Protein AF-A0A259NE49-F1 (afdb_monomer_lite)

Structure (mmCIF, N/CA/C/O backbone):
data_AF-A0A259NE49-F1
#
_entry.id   AF-A0A259NE49-F1
#
loop_
_atom_site.group_PDB
_atom_site.id
_atom_site.type_symbol
_atom_site.label_atom_id
_atom_site.label_alt_id
_atom_site.label_comp_id
_atom_site.label_asym_id
_atom_site.label_entity_id
_atom_site.label_seq_id
_atom_site.pdbx_PDB_ins_code
_atom_site.Cartn_x
_atom_site.Cartn_y
_atom_site.Cartn_z
_atom_site.occupancy
_atom_site.B_iso_or_equiv
_atom_site.auth_seq_id
_atom_site.auth_comp_id
_atom_site.auth_asym_id
_atom_site.auth_atom_id
_atom_site.pdbx_PDB_model_num
ATOM 1 N N . MET A 1 1 ? 38.904 2.669 19.030 1.00 61.62 1 MET A N 1
ATOM 2 C CA . MET A 1 1 ? 38.042 3.178 20.121 1.00 61.62 1 MET A CA 1
ATOM 3 C C . MET A 1 1 ? 37.121 4.314 19.650 1.00 61.62 1 MET A C 1
ATOM 5 O O . MET A 1 1 ? 35.967 4.025 19.377 1.00 61.62 1 MET A O 1
ATOM 9 N N . LYS A 1 2 ? 37.593 5.559 19.431 1.00 69.12 2 LYS A N 1
ATOM 10 C CA . LYS A 1 2 ? 36.732 6.712 19.038 1.00 69.12 2 LYS A CA 1
ATOM 11 C C . LYS A 1 2 ? 35.923 6.519 17.738 1.00 69.12 2 LYS A C 1
ATOM 13 O O . LYS A 1 2 ? 34.756 6.880 17.683 1.00 69.12 2 LYS A O 1
ATOM 18 N N . ARG A 1 3 ? 36.520 5.897 16.710 1.00 75.19 3 ARG A N 1
ATOM 19 C CA . ARG A 1 3 ? 35.842 5.581 15.432 1.00 75.19 3 ARG A CA 1
ATOM 20 C C . ARG A 1 3 ? 34.710 4.555 15.581 1.00 75.19 3 ARG A C 1
ATOM 22 O O . ARG A 1 3 ? 33.719 4.642 14.874 1.00 75.19 3 ARG A O 1
ATOM 29 N N . PHE A 1 4 ? 34.847 3.617 16.519 1.00 84.88 4 PHE A N 1
ATOM 30 C CA . PHE A 1 4 ? 33.827 2.598 16.784 1.00 84.88 4 PHE A CA 1
ATOM 31 C C . PHE A 1 4 ? 32.630 3.203 17.531 1.00 84.88 4 PHE A C 1
ATOM 33 O O . PHE A 1 4 ? 31.489 2.923 17.190 1.00 84.88 4 PHE A O 1
ATOM 40 N N . ALA A 1 5 ? 32.886 4.122 18.470 1.00 87.75 5 ALA A N 1
ATOM 41 C CA . ALA A 1 5 ? 31.836 4.873 19.159 1.00 87.75 5 ALA A CA 1
ATOM 42 C C . ALA A 1 5 ? 30.984 5.727 18.196 1.00 87.75 5 ALA A C 1
ATOM 44 O O . ALA A 1 5 ? 29.767 5.769 18.334 1.00 87.75 5 ALA A O 1
ATOM 45 N N . LEU A 1 6 ? 31.604 6.349 17.184 1.00 88.69 6 LEU A N 1
ATOM 46 C CA . LEU A 1 6 ? 30.892 7.103 16.141 1.00 88.69 6 LEU A CA 1
ATOM 47 C C . LEU A 1 6 ? 29.992 6.215 15.266 1.00 88.69 6 LEU A C 1
ATOM 49 O O . LEU A 1 6 ? 28.884 6.624 14.933 1.00 88.69 6 LEU A O 1
ATOM 53 N N . LEU A 1 7 ? 30.437 5.001 14.924 1.00 90.19 7 LEU A N 1
ATOM 54 C CA . LEU A 1 7 ? 29.629 4.043 14.157 1.00 90.19 7 LEU A CA 1
ATOM 55 C C . LEU A 1 7 ? 28.425 3.533 14.955 1.00 90.19 7 LEU A C 1
ATOM 57 O O . LEU A 1 7 ? 27.333 3.423 14.406 1.00 90.19 7 LEU A O 1
ATOM 61 N N . VAL A 1 8 ? 28.605 3.271 16.252 1.00 90.56 8 VAL A N 1
ATOM 62 C CA . VAL A 1 8 ? 27.506 2.872 17.145 1.00 90.56 8 VAL A CA 1
ATOM 63 C C . VAL A 1 8 ? 26.486 4.003 17.297 1.00 90.56 8 VAL A C 1
ATOM 65 O O . VAL A 1 8 ? 25.286 3.755 17.215 1.00 90.56 8 VAL A O 1
ATOM 68 N N . LEU A 1 9 ? 26.945 5.250 17.446 1.00 89.75 9 LEU A N 1
ATOM 69 C CA . LEU A 1 9 ? 26.068 6.421 17.522 1.00 89.75 9 LEU A CA 1
ATOM 70 C C . LEU A 1 9 ? 25.247 6.612 16.233 1.00 89.75 9 LEU A C 1
ATOM 72 O O . LEU A 1 9 ? 24.053 6.895 16.301 1.00 89.75 9 LEU A O 1
ATOM 76 N N . LEU A 1 10 ? 25.873 6.419 15.066 1.00 88.25 10 LEU A N 1
ATOM 77 C CA . LEU A 1 10 ? 25.211 6.516 13.762 1.00 88.25 10 LEU A CA 1
ATOM 78 C C . LEU A 1 10 ? 24.195 5.386 13.536 1.00 88.25 10 LEU A C 1
ATOM 80 O O . LEU A 1 10 ? 23.132 5.617 12.972 1.00 88.25 10 LEU A O 1
ATOM 84 N N . ALA A 1 11 ? 24.490 4.168 13.993 1.00 86.06 11 ALA A N 1
ATOM 85 C CA . ALA A 1 11 ? 23.537 3.063 13.925 1.00 86.06 11 ALA A CA 1
ATOM 86 C C . ALA A 1 11 ? 22.304 3.324 14.808 1.00 86.06 11 ALA A C 1
ATOM 88 O O . ALA A 1 11 ? 21.179 3.014 14.421 1.00 86.06 11 ALA A O 1
ATOM 89 N N . PHE A 1 12 ? 22.501 3.941 15.978 1.00 85.56 12 PHE A N 1
ATOM 90 C CA . PHE A 1 12 ? 21.412 4.229 16.909 1.00 85.56 12 PHE A CA 1
ATOM 91 C C . PHE A 1 12 ? 20.467 5.326 16.395 1.00 85.56 12 PHE A C 1
ATOM 93 O O . PHE A 1 12 ? 19.256 5.232 16.597 1.00 85.56 12 PHE A O 1
ATOM 100 N N . SER A 1 13 ? 20.979 6.328 15.668 1.00 81.81 13 SER A N 1
ATOM 101 C CA . SER A 1 13 ? 20.152 7.409 15.110 1.00 81.81 13 SER A CA 1
ATOM 102 C C . SER A 1 13 ? 19.205 6.959 13.989 1.00 81.81 13 SER A C 1
ATOM 104 O O . SER A 1 13 ? 18.212 7.635 13.729 1.00 81.81 13 SER A O 1
ATOM 106 N N . MET A 1 14 ? 19.442 5.801 13.362 1.00 80.62 14 MET A N 1
ATOM 107 C CA . MET A 1 14 ? 18.556 5.256 12.322 1.00 80.62 14 MET A CA 1
ATOM 108 C C . MET A 1 14 ? 17.285 4.588 12.875 1.00 80.62 14 MET A C 1
ATOM 110 O O . MET A 1 14 ? 16.344 4.349 12.120 1.00 80.62 14 MET A O 1
ATOM 114 N N . THR A 1 15 ? 17.210 4.321 14.183 1.00 78.38 15 THR A N 1
ATOM 115 C CA . THR A 1 15 ? 16.053 3.640 14.801 1.00 78.38 15 THR A CA 1
ATOM 116 C C . THR A 1 15 ? 14.794 4.515 14.893 1.00 78.38 15 THR A C 1
ATOM 118 O O . THR A 1 15 ? 13.690 3.991 15.023 1.00 78.38 15 THR A O 1
ATOM 121 N N . GLY A 1 16 ? 14.925 5.841 14.762 1.00 73.00 16 GLY A N 1
ATOM 122 C CA . GLY A 1 16 ? 13.806 6.783 14.888 1.00 73.00 16 GLY A CA 1
ATOM 123 C C . GLY A 1 16 ? 12.854 6.841 13.686 1.00 73.00 16 GLY A C 1
ATOM 124 O O . GLY A 1 16 ? 11.716 7.265 13.844 1.00 73.00 16 GLY A O 1
ATOM 125 N N . CYS A 1 17 ? 13.276 6.406 12.493 1.00 71.06 17 CYS A N 1
ATOM 126 C CA . CYS A 1 17 ? 12.445 6.499 11.281 1.00 71.06 17 CYS A CA 1
ATOM 127 C C . CYS A 1 17 ? 11.457 5.332 11.100 1.00 71.06 17 CYS A C 1
ATOM 129 O O . CYS A 1 17 ? 10.630 5.381 10.197 1.00 71.06 17 CYS A O 1
ATOM 131 N N . ALA A 1 18 ? 11.540 4.283 11.925 1.00 68.25 18 ALA A N 1
ATOM 132 C CA . ALA A 1 18 ? 10.744 3.062 11.758 1.00 68.25 18 ALA A CA 1
ATOM 133 C C . ALA A 1 18 ? 9.571 2.934 12.747 1.00 68.25 18 ALA A C 1
ATOM 135 O O . ALA A 1 18 ? 8.771 2.007 12.627 1.00 68.25 18 ALA A O 1
ATOM 136 N N . SER A 1 19 ? 9.464 3.825 13.737 1.00 72.38 19 SER A N 1
ATOM 137 C CA . SER A 1 19 ? 8.450 3.700 14.788 1.00 72.38 19 SER A CA 1
ATOM 138 C C . SER A 1 19 ? 7.126 4.324 14.350 1.00 72.38 19 SER A C 1
ATOM 140 O O . SER A 1 19 ? 6.930 5.536 14.439 1.00 72.38 19 SER A O 1
ATOM 142 N N . LEU A 1 20 ? 6.206 3.488 13.869 1.00 74.94 20 LEU A N 1
ATOM 143 C CA . LEU A 1 20 ? 4.810 3.863 13.675 1.00 74.94 20 LEU A CA 1
ATOM 144 C C . LEU A 1 20 ? 4.066 3.659 15.002 1.00 74.94 20 LEU A C 1
ATOM 146 O O . LEU A 1 20 ? 3.838 2.526 15.420 1.00 74.94 20 LEU A O 1
ATOM 150 N N . ASN A 1 21 ? 3.683 4.744 15.680 1.00 80.12 21 ASN A N 1
ATOM 151 C CA . ASN A 1 21 ? 2.828 4.638 16.861 1.00 80.12 21 ASN A CA 1
ATOM 152 C C . ASN A 1 21 ? 1.376 4.426 16.406 1.00 80.12 21 ASN A C 1
ATOM 154 O O . ASN A 1 21 ? 0.748 5.353 15.903 1.00 80.12 21 ASN A O 1
ATOM 158 N N . LEU A 1 22 ? 0.856 3.205 16.535 1.00 80.56 22 LEU A N 1
ATOM 159 C CA . LEU A 1 22 ? -0.535 2.890 16.185 1.00 80.56 22 LEU A CA 1
ATOM 160 C C . LEU A 1 22 ? -1.517 3.173 17.331 1.00 80.56 22 LEU A C 1
ATOM 162 O O . LEU A 1 22 ? -2.713 3.324 17.082 1.00 80.56 22 LEU A O 1
ATOM 166 N N . ASP A 1 23 ? -1.022 3.307 18.566 1.00 84.12 23 ASP A N 1
ATOM 167 C CA . ASP A 1 23 ? -1.845 3.534 19.760 1.00 84.12 23 ASP A CA 1
ATOM 168 C C . ASP A 1 23 ? -2.694 4.803 19.642 1.00 84.12 23 ASP A C 1
ATOM 170 O O . ASP A 1 23 ? -3.822 4.844 20.137 1.00 84.12 23 ASP A O 1
ATOM 174 N N . GLN A 1 24 ? -2.203 5.814 18.922 1.00 81.75 24 GLN A N 1
ATOM 175 C CA . GLN A 1 24 ? -2.934 7.057 18.662 1.00 81.75 24 GLN A CA 1
ATOM 176 C C . GLN A 1 24 ? -4.268 6.856 17.913 1.00 81.75 24 GLN A C 1
ATOM 178 O O . GLN A 1 24 ? -5.166 7.683 18.055 1.00 81.75 24 GLN A O 1
ATOM 183 N N . TYR A 1 25 ? -4.429 5.760 17.162 1.00 84.00 25 TYR A N 1
ATOM 184 C CA . TYR A 1 25 ? -5.638 5.472 16.377 1.00 84.00 25 TYR A CA 1
ATOM 185 C C . TYR A 1 25 ? -6.620 4.533 17.092 1.00 84.00 25 TYR A C 1
ATOM 187 O O . TYR A 1 25 ? -7.732 4.313 16.622 1.00 84.00 25 TYR A O 1
ATOM 195 N N . THR A 1 26 ? -6.248 3.980 18.251 1.00 83.19 26 THR A N 1
ATOM 196 C CA . THR A 1 26 ? -7.069 2.978 18.964 1.00 83.19 26 THR A CA 1
ATOM 197 C C . THR A 1 26 ? -8.387 3.528 19.512 1.00 83.19 26 THR A C 1
ATOM 199 O O . THR A 1 26 ? -9.326 2.766 19.726 1.00 83.19 26 THR A O 1
ATOM 202 N N . LYS A 1 27 ? -8.464 4.845 19.733 1.00 87.62 27 LYS A N 1
ATOM 203 C CA . LYS A 1 27 ? -9.663 5.548 20.218 1.00 87.62 27 LYS A CA 1
ATOM 204 C C . LYS A 1 27 ? -10.464 6.211 19.096 1.00 87.62 27 LYS A C 1
ATOM 206 O O . LYS A 1 27 ? -11.396 6.956 19.382 1.00 87.62 27 LYS A O 1
ATOM 211 N N . THR A 1 28 ? -10.073 6.013 17.839 1.00 88.69 28 THR A N 1
ATOM 212 C CA . THR A 1 28 ? -10.797 6.574 16.701 1.00 88.69 28 THR A CA 1
ATOM 213 C C . THR A 1 28 ? -12.099 5.805 16.502 1.00 88.69 28 THR A C 1
ATOM 215 O O . THR A 1 28 ? -12.096 4.579 16.390 1.00 88.69 28 THR A O 1
ATOM 218 N N . GLU A 1 29 ? -13.209 6.539 16.461 1.00 88.81 29 GLU A N 1
ATOM 219 C CA . GLU A 1 29 ? -14.532 6.006 16.155 1.00 88.81 29 GLU A CA 1
ATOM 220 C C . GLU A 1 29 ? -15.079 6.661 14.875 1.00 88.81 29 GLU A C 1
ATOM 222 O O . GLU A 1 29 ? -14.875 7.864 14.677 1.00 88.81 29 GLU A O 1
ATOM 227 N N . PRO A 1 30 ? -15.776 5.905 14.008 1.00 87.44 30 PRO A N 1
ATOM 228 C CA . PRO A 1 30 ? -16.078 4.474 14.128 1.00 87.44 30 PRO A CA 1
ATOM 229 C C . PRO A 1 30 ? -14.831 3.587 13.966 1.00 87.44 30 PRO A C 1
ATOM 231 O O . PRO A 1 30 ? -13.833 4.004 13.378 1.00 87.44 30 PRO A O 1
ATOM 234 N N . LYS A 1 31 ? -14.884 2.358 14.506 1.00 89.25 31 LYS A N 1
ATOM 235 C CA . LYS A 1 31 ? -13.812 1.374 14.298 1.00 89.25 31 LYS A CA 1
ATOM 236 C C . LYS A 1 31 ? -13.619 1.153 12.802 1.00 89.25 31 LYS A C 1
ATOM 238 O O . LYS A 1 31 ? -14.593 1.022 12.067 1.00 89.25 31 LYS A O 1
ATOM 243 N N . PHE A 1 32 ? -12.363 1.100 12.375 1.00 89.69 32 PHE A N 1
ATOM 244 C CA . PHE A 1 32 ? -12.039 0.819 10.987 1.00 89.69 32 PHE A CA 1
ATOM 245 C C . PHE A 1 32 ? -12.469 -0.607 10.623 1.00 89.69 32 PHE A C 1
ATOM 2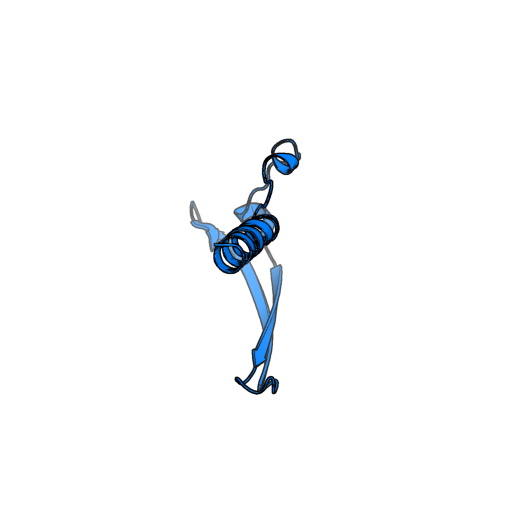47 O O . PHE A 1 32 ? -11.998 -1.570 11.230 1.00 89.69 32 PHE A O 1
ATOM 254 N N . ASP A 1 33 ? -13.353 -0.711 9.635 1.00 91.06 33 ASP A N 1
ATOM 255 C CA . ASP A 1 33 ? -13.797 -1.962 9.033 1.00 91.06 33 ASP A CA 1
ATOM 256 C C . ASP A 1 33 ? -13.322 -1.995 7.579 1.00 91.06 33 ASP A C 1
ATOM 258 O O . ASP A 1 33 ? -13.640 -1.108 6.782 1.00 91.06 33 ASP A O 1
ATOM 262 N N . LEU A 1 34 ? -12.501 -2.994 7.259 1.00 91.19 34 LEU A N 1
ATOM 263 C CA . LEU A 1 34 ? -11.840 -3.099 5.964 1.00 91.19 34 LEU A CA 1
ATOM 264 C C . LEU A 1 34 ? -12.838 -3.419 4.843 1.00 91.19 34 LEU A C 1
ATOM 266 O O . LEU A 1 34 ? -12.766 -2.817 3.775 1.00 91.19 34 LEU A O 1
ATOM 270 N N . GLU A 1 35 ? -13.768 -4.344 5.090 1.00 92.56 35 GLU A N 1
ATOM 271 C CA . GLU A 1 35 ? -14.764 -4.779 4.104 1.00 92.56 35 GLU A CA 1
ATOM 272 C C . GLU A 1 35 ? -15.712 -3.628 3.773 1.00 92.56 35 GLU A C 1
ATOM 274 O O . GLU A 1 35 ? -15.957 -3.324 2.608 1.00 92.56 35 GLU A O 1
ATOM 279 N N . GLN A 1 36 ? -16.198 -2.929 4.799 1.00 91.31 36 GLN A N 1
ATOM 280 C CA . GLN A 1 36 ? -17.068 -1.775 4.619 1.00 91.31 36 GLN A CA 1
ATOM 281 C C . GLN A 1 36 ? -16.354 -0.636 3.889 1.00 91.31 36 GLN A C 1
ATOM 283 O O . GLN A 1 36 ? -16.965 0.028 3.054 1.00 91.31 36 GLN A O 1
ATOM 288 N N . TYR A 1 37 ? -15.077 -0.397 4.195 1.00 92.44 37 TYR A N 1
ATOM 289 C CA . TYR A 1 37 ? -14.307 0.672 3.563 1.00 92.44 37 TYR A CA 1
ATOM 290 C C . TYR A 1 37 ? -14.127 0.454 2.055 1.00 92.44 37 TYR A C 1
ATOM 29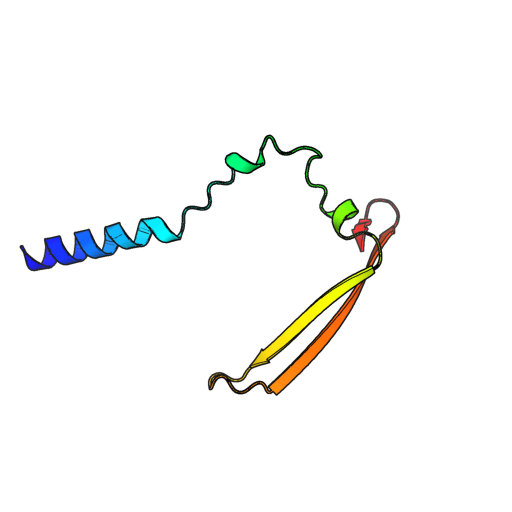2 O O . TYR A 1 37 ? -14.170 1.418 1.294 1.00 92.44 37 TYR A O 1
ATOM 300 N N . PHE A 1 38 ? -13.944 -0.798 1.624 1.00 94.75 38 PHE A N 1
ATOM 301 C CA . PHE A 1 38 ? -13.722 -1.149 0.218 1.00 94.75 38 PHE A CA 1
ATOM 302 C C . PHE A 1 38 ? -14.987 -1.590 -0.532 1.00 94.75 38 PHE A C 1
ATOM 304 O O . PHE A 1 38 ? -14.903 -1.917 -1.717 1.00 94.75 38 PHE A O 1
ATOM 311 N N . ALA A 1 39 ? -16.154 -1.612 0.117 1.00 95.44 39 ALA A N 1
ATOM 312 C CA . ALA A 1 39 ? -17.409 -1.983 -0.525 1.00 95.44 39 ALA A CA 1
ATOM 313 C C . ALA A 1 39 ? -17.816 -0.964 -1.609 1.00 95.44 39 ALA A C 1
ATOM 315 O O . ALA A 1 39 ? -17.843 0.244 -1.373 1.00 95.44 39 ALA A O 1
ATOM 316 N N . GLY A 1 40 ? -18.197 -1.459 -2.789 1.00 95.00 40 GLY A N 1
ATOM 317 C CA . GLY A 1 40 ? -18.568 -0.646 -3.947 1.00 95.00 40 GLY A CA 1
ATOM 318 C C . GLY A 1 40 ? -17.379 -0.261 -4.830 1.00 95.00 40 GLY A C 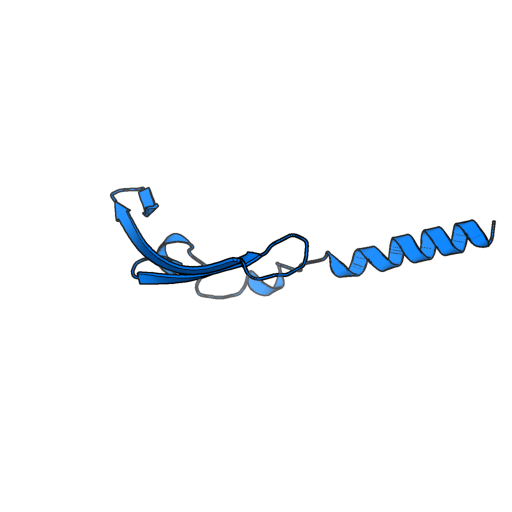1
ATOM 319 O O . GLY A 1 40 ? -16.394 -0.990 -4.931 1.00 95.00 40 GLY A O 1
ATOM 320 N N . ASP A 1 41 ? -17.492 0.878 -5.515 1.00 96.94 41 ASP A N 1
ATOM 321 C CA . ASP A 1 41 ? -16.505 1.313 -6.504 1.00 96.94 41 ASP A CA 1
ATOM 322 C C . ASP A 1 41 ? -15.276 1.956 -5.853 1.00 96.94 41 ASP A C 1
ATOM 324 O O . ASP A 1 41 ? -15.317 3.085 -5.361 1.00 96.94 41 ASP A O 1
ATOM 328 N N . THR A 1 42 ? -14.141 1.272 -5.942 1.00 96.31 42 THR A N 1
ATOM 329 C CA . THR A 1 42 ? -12.827 1.793 -5.566 1.00 96.31 42 THR A CA 1
ATOM 330 C C . THR A 1 42 ? -11.968 2.009 -6.806 1.00 96.31 42 THR A C 1
ATOM 332 O O . THR A 1 42 ? -11.961 1.209 -7.742 1.00 96.31 42 THR A O 1
ATOM 335 N N . TYR A 1 43 ? -11.190 3.090 -6.815 1.00 97.00 43 TYR A N 1
ATOM 336 C CA . TYR A 1 43 ? -10.252 3.384 -7.892 1.00 97.00 43 TYR A CA 1
ATOM 337 C C . TYR A 1 43 ? -8.827 3.474 -7.360 1.00 97.00 43 TYR A C 1
ATOM 339 O O . TYR A 1 43 ? -8.577 4.109 -6.338 1.00 97.00 43 TYR A O 1
ATOM 347 N N . ALA A 1 44 ? -7.886 2.876 -8.085 1.00 96.56 44 ALA A N 1
ATOM 348 C CA . ALA A 1 44 ? -6.463 2.969 -7.791 1.00 96.56 44 ALA A CA 1
ATOM 349 C C . ALA A 1 44 ? -5.683 3.436 -9.021 1.00 96.56 44 ALA A C 1
ATOM 351 O O . ALA A 1 44 ? -6.053 3.154 -10.161 1.00 96.56 44 ALA A O 1
ATOM 352 N N . TRP A 1 45 ? -4.576 4.133 -8.787 1.00 97.75 45 TRP A N 1
ATOM 353 C CA . TRP A 1 45 ? -3.673 4.600 -9.834 1.00 97.75 45 TRP A CA 1
ATOM 354 C C . TRP A 1 45 ? -2.301 3.988 -9.618 1.00 97.75 45 TRP A C 1
ATOM 356 O O . TRP A 1 45 ? -1.764 4.017 -8.513 1.00 97.75 45 TRP A O 1
ATOM 366 N N . GLY A 1 46 ? -1.739 3.431 -10.684 1.00 96.88 46 GLY A N 1
ATOM 367 C CA . GLY A 1 46 ? -0.444 2.777 -10.650 1.00 96.88 46 GLY A CA 1
ATOM 368 C C . GLY A 1 46 ? 0.433 3.208 -11.810 1.00 96.88 46 GLY A C 1
ATOM 369 O O . GLY A 1 46 ? -0.042 3.551 -12.895 1.00 96.88 46 GLY A O 1
ATOM 370 N N . ILE A 1 47 ? 1.739 3.174 -11.572 1.00 97.25 47 ILE A N 1
ATOM 371 C CA . ILE A 1 47 ? 2.758 3.435 -12.582 1.00 97.25 47 ILE A CA 1
ATOM 372 C C . ILE A 1 47 ? 3.804 2.326 -12.534 1.00 97.25 4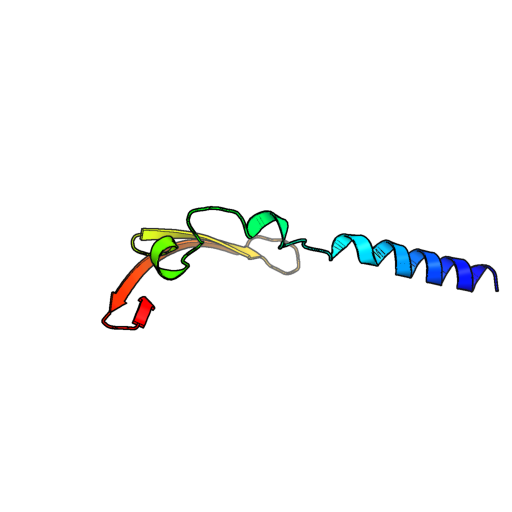7 ILE A C 1
ATOM 374 O O . ILE A 1 47 ? 4.219 1.892 -11.463 1.00 97.25 47 ILE A O 1
ATOM 378 N N . PHE A 1 48 ? 4.233 1.865 -13.703 1.00 97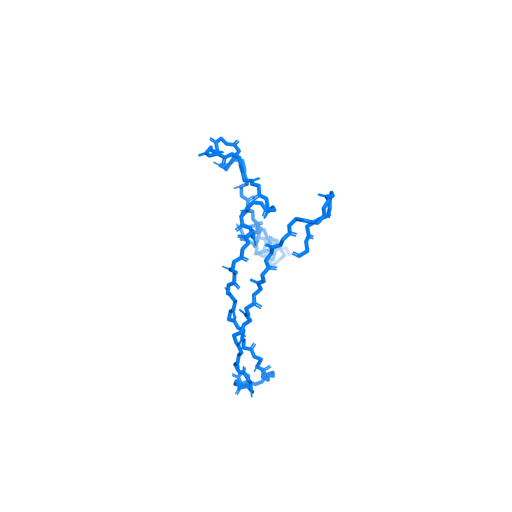.00 48 PHE A N 1
ATOM 379 C CA . PHE A 1 48 ? 5.330 0.917 -13.844 1.00 97.00 48 PHE A CA 1
ATOM 380 C C . PHE A 1 48 ? 6.549 1.658 -14.386 1.00 97.00 48 PHE A C 1
ATOM 382 O O . PHE A 1 48 ? 6.492 2.236 -15.475 1.00 97.00 48 PHE A O 1
ATOM 389 N N . GLN A 1 49 ? 7.639 1.649 -13.621 1.00 97.88 49 GLN A N 1
ATOM 390 C CA . GLN A 1 49 ? 8.877 2.358 -13.941 1.00 97.88 49 GLN A CA 1
ATOM 391 C C . GLN A 1 49 ? 10.024 1.379 -14.193 1.00 97.88 49 GLN A C 1
ATOM 393 O O . GLN A 1 49 ? 10.109 0.323 -13.565 1.00 97.88 49 GLN A O 1
ATOM 398 N N . SER A 1 50 ? 10.923 1.735 -15.110 1.00 96.75 50 SER A N 1
ATOM 399 C CA . SER A 1 50 ? 12.194 1.030 -15.278 1.00 96.75 50 SER A CA 1
ATOM 400 C C . SER A 1 50 ? 13.138 1.333 -14.109 1.00 96.75 50 SER A C 1
ATOM 402 O O . SER A 1 50 ? 12.961 2.312 -13.386 1.00 96.75 50 SER A O 1
ATOM 404 N N . ARG A 1 51 ? 14.214 0.547 -13.959 1.00 94.50 51 ARG A N 1
ATOM 405 C CA . ARG A 1 51 ? 15.263 0.825 -12.957 1.00 94.50 51 ARG A CA 1
ATOM 406 C C . ARG A 1 51 ? 15.906 2.211 -13.133 1.00 94.50 51 ARG A C 1
ATOM 408 O O . ARG A 1 51 ? 16.421 2.761 -12.169 1.00 94.50 51 ARG A O 1
ATOM 415 N N . GLY A 1 52 ? 15.873 2.766 -14.347 1.00 95.56 52 GLY A N 1
ATOM 416 C CA . GLY A 1 52 ? 16.358 4.116 -14.645 1.00 95.56 52 GLY A CA 1
ATOM 417 C C . GLY A 1 52 ? 15.364 5.235 -14.314 1.00 95.56 52 GLY A C 1
ATOM 418 O O . GLY A 1 52 ? 15.646 6.384 -14.627 1.00 95.56 52 GLY A O 1
ATOM 419 N N . GLY A 1 53 ? 14.200 4.919 -13.734 1.00 93.88 53 GLY A N 1
ATOM 420 C CA . GLY A 1 53 ? 13.153 5.890 -13.393 1.00 93.88 53 GLY A CA 1
ATOM 421 C C . GLY A 1 53 ? 12.242 6.277 -14.562 1.00 93.88 53 GLY A C 1
ATOM 422 O O . GLY A 1 53 ? 11.319 7.069 -14.394 1.00 93.88 53 GLY A O 1
ATOM 423 N N . GLU A 1 54 ? 12.457 5.711 -15.751 1.00 96.88 54 GLU A N 1
ATOM 424 C CA . GLU A 1 54 ? 11.596 5.969 -16.905 1.00 96.88 54 GLU A CA 1
ATOM 425 C C . GLU A 1 54 ? 10.226 5.308 -16.704 1.00 96.88 54 GLU A C 1
ATOM 427 O O . GLU A 1 54 ? 10.140 4.090 -16.514 1.00 96.88 54 GLU A O 1
ATOM 432 N N . ILE A 1 55 ? 9.150 6.094 -16.786 1.00 96.75 55 ILE A N 1
ATOM 433 C CA . ILE A 1 55 ? 7.776 5.589 -16.698 1.00 96.75 55 ILE A CA 1
ATOM 434 C C . ILE A 1 55 ? 7.449 4.816 -17.975 1.00 96.75 55 ILE A C 1
ATOM 436 O O . ILE A 1 55 ? 7.343 5.386 -19.056 1.00 96.75 55 ILE A O 1
ATOM 440 N N . LYS A 1 56 ? 7.253 3.504 -17.841 1.00 96.75 56 LYS A N 1
ATOM 441 C CA . LYS A 1 56 ? 6.916 2.607 -18.950 1.00 96.75 56 LYS A CA 1
ATOM 442 C C . LYS A 1 56 ? 5.415 2.474 -19.152 1.00 96.75 56 LYS A C 1
ATOM 444 O O . LYS A 1 56 ? 4.976 2.313 -20.286 1.00 96.75 56 LYS A O 1
ATOM 449 N N . ARG A 1 57 ? 4.629 2.503 -18.071 1.00 96.94 57 ARG A N 1
ATOM 450 C CA . ARG A 1 57 ? 3.160 2.435 -18.125 1.00 96.94 57 ARG A CA 1
ATOM 451 C C . ARG A 1 57 ? 2.536 3.207 -16.974 1.00 96.94 57 ARG A C 1
ATOM 453 O O . ARG A 1 57 ? 3.107 3.268 -15.889 1.00 96.94 57 ARG A O 1
ATOM 460 N N . GLN A 1 58 ? 1.342 3.724 -17.217 1.00 97.31 58 GLN A N 1
ATOM 461 C CA . GLN A 1 58 ? 0.436 4.242 -16.200 1.00 97.31 58 GLN A CA 1
ATOM 462 C C . GLN A 1 58 ? -0.899 3.532 -16.383 1.00 97.31 58 GLN A C 1
ATOM 464 O O . GLN A 1 58 ? -1.294 3.251 -17.516 1.00 97.31 58 GLN A O 1
ATOM 469 N N . PHE A 1 59 ? -1.569 3.206 -15.291 1.00 97.31 59 PHE A N 1
ATOM 470 C CA . PHE A 1 59 ? -2.839 2.502 -15.337 1.00 97.31 59 PHE A CA 1
ATOM 471 C C . PHE A 1 59 ? -3.755 2.967 -14.211 1.00 97.31 59 PHE A C 1
ATOM 473 O O . PHE A 1 59 ? -3.308 3.380 -13.140 1.00 97.31 59 PHE A O 1
ATOM 480 N N . LYS A 1 60 ? -5.055 2.894 -14.487 1.00 97.62 60 LYS A N 1
ATOM 481 C CA . LYS A 1 60 ? -6.129 3.108 -13.525 1.00 97.62 60 LYS A CA 1
ATOM 482 C C . LYS A 1 60 ? -6.825 1.768 -13.321 1.00 97.62 60 LYS A C 1
ATOM 484 O O . LYS A 1 60 ? -7.226 1.141 -14.298 1.00 97.62 60 LYS A O 1
ATOM 489 N N . VAL A 1 61 ? -6.947 1.341 -12.074 1.00 97.25 61 VAL A N 1
ATOM 490 C CA . VAL A 1 61 ? -7.701 0.152 -11.681 1.00 97.25 61 VAL A CA 1
ATOM 491 C C . VAL A 1 61 ? -9.048 0.617 -11.156 1.00 97.25 61 VAL A C 1
ATOM 493 O O . VAL A 1 61 ? -9.115 1.562 -10.372 1.00 97.25 61 VAL A O 1
ATOM 496 N N . HIS A 1 62 ? -10.110 -0.031 -11.613 1.00 97.69 62 HIS A N 1
ATOM 497 C CA . HIS A 1 62 ? -11.441 0.060 -11.031 1.00 97.69 62 HIS A CA 1
ATOM 498 C C . HIS A 1 62 ? -11.723 -1.286 -10.370 1.00 97.69 62 HIS A C 1
ATOM 500 O O . HIS A 1 62 ? -11.559 -2.327 -11.003 1.00 97.69 62 HIS A O 1
ATOM 506 N N . ILE A 1 63 ? -12.038 -1.245 -9.083 1.00 96.25 63 ILE A N 1
ATOM 507 C CA . ILE A 1 63 ? -12.317 -2.390 -8.224 1.00 96.25 63 ILE A CA 1
ATOM 508 C C . ILE A 1 63 ? -13.757 -2.230 -7.754 1.00 96.25 63 ILE A C 1
ATOM 510 O O . ILE A 1 63 ? -14.134 -1.143 -7.325 1.00 96.25 63 ILE A O 1
ATOM 514 N N . GLU A 1 64 ? -14.544 -3.294 -7.834 1.00 96.81 64 GLU A N 1
ATOM 515 C CA . GLU A 1 64 ? -15.918 -3.313 -7.342 1.00 96.81 64 GLU A CA 1
ATOM 516 C C . GLU A 1 64 ? -16.004 -4.318 -6.189 1.00 96.81 64 GLU A C 1
ATOM 518 O O . GLU A 1 64 ? -16.122 -5.517 -6.430 1.00 96.81 64 GLU A O 1
ATOM 523 N N . GLY A 1 65 ? -15.900 -3.832 -4.949 1.00 96.31 65 GLY A N 1
ATOM 524 C CA . GLY A 1 65 ? -15.910 -4.674 -3.752 1.00 96.31 65 GLY A CA 1
ATOM 525 C C . GLY A 1 65 ? -17.324 -5.112 -3.373 1.00 96.31 65 GLY A C 1
ATOM 526 O O . GLY A 1 65 ? -18.229 -4.278 -3.258 1.00 96.31 65 GLY A O 1
ATOM 527 N N . 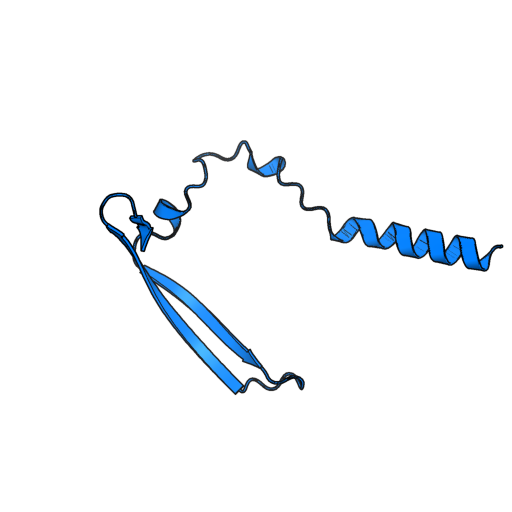LYS A 1 66 ? -17.536 -6.413 -3.162 1.00 95.00 66 LYS A N 1
ATOM 528 C CA . LYS A 1 66 ? -18.846 -7.004 -2.857 1.00 95.00 66 LYS A CA 1
ATOM 529 C C . LYS A 1 66 ? -18.747 -8.058 -1.768 1.00 95.00 66 LYS A C 1
ATOM 531 O O . LYS A 1 66 ? -17.803 -8.832 -1.698 1.00 95.00 66 LYS A O 1
ATOM 536 N N . LYS A 1 67 ? -19.809 -8.158 -0.969 1.00 93.62 67 LYS A N 1
ATOM 537 C CA . LYS A 1 67 ? -19.990 -9.251 -0.014 1.00 93.62 67 LYS A CA 1
ATOM 538 C C . LYS A 1 67 ? -20.833 -10.359 -0.642 1.00 93.62 67 LYS A C 1
ATOM 540 O O . LYS A 1 67 ? -21.985 -10.121 -1.010 1.00 93.62 67 LYS A O 1
ATOM 545 N N . ILE A 1 68 ? -20.265 -11.555 -0.770 1.00 93.50 68 ILE A N 1
ATOM 546 C CA . ILE A 1 68 ? -20.929 -12.755 -1.285 1.00 93.50 68 ILE A CA 1
ATOM 547 C C . ILE A 1 68 ? -20.972 -13.787 -0.157 1.00 93.50 68 ILE A C 1
ATOM 549 O O . ILE A 1 68 ? -20.005 -14.495 0.109 1.00 93.50 68 ILE A O 1
ATOM 553 N N . GLY A 1 69 ? -22.113 -13.864 0.532 1.00 91.50 69 GLY A N 1
ATOM 554 C CA . GLY A 1 69 ? -22.225 -14.667 1.750 1.00 91.50 69 GLY A CA 1
ATOM 555 C C . GLY A 1 69 ? -21.299 -14.128 2.843 1.00 91.50 69 GLY A C 1
ATOM 556 O O . GLY A 1 69 ? -21.410 -12.959 3.216 1.00 91.50 69 GLY A O 1
ATOM 557 N N . ASP A 1 70 ? -20.384 -14.974 3.315 1.00 91.69 70 ASP A N 1
ATOM 558 C CA . ASP A 1 70 ? -19.391 -14.625 4.339 1.00 91.69 70 ASP A CA 1
ATOM 559 C C . ASP A 1 70 ? -18.041 -14.173 3.751 1.00 91.69 70 ASP A C 1
ATOM 561 O O . ASP A 1 70 ? -17.122 -13.858 4.503 1.00 91.69 70 ASP A O 1
ATOM 565 N N . GLU A 1 71 ? -17.907 -14.122 2.421 1.00 92.69 71 GLU A N 1
ATOM 566 C CA . GLU A 1 71 ? -16.678 -13.712 1.735 1.00 92.69 71 GLU A CA 1
ATOM 567 C C . GLU A 1 71 ? -16.804 -12.293 1.160 1.00 92.69 71 GLU A C 1
ATOM 569 O O . GLU A 1 71 ? -17.848 -11.911 0.624 1.00 92.69 71 GLU A O 1
ATOM 574 N N . PHE A 1 72 ? -15.729 -11.510 1.259 1.00 92.12 72 PHE A N 1
ATOM 575 C CA . PHE A 1 72 ? -15.595 -10.208 0.607 1.00 92.12 72 PHE A CA 1
ATOM 576 C C . PHE A 1 72 ? -14.658 -10.340 -0.598 1.00 92.12 72 PHE A C 1
ATOM 578 O O . PHE A 1 72 ? -13.509 -10.760 -0.434 1.00 92.12 72 PHE A O 1
ATOM 585 N N . VAL A 1 73 ? -15.157 -10.001 -1.790 1.00 88.62 73 VAL A N 1
ATOM 586 C CA . VAL A 1 73 ? -14.458 -10.120 -3.083 1.00 88.62 73 VAL A CA 1
ATOM 587 C C . VAL A 1 73 ? -14.380 -8.799 -3.827 1.00 88.62 73 VAL A C 1
ATOM 589 O O . VAL A 1 73 ? -15.315 -7.980 -3.676 1.00 88.62 73 VAL A O 1
#

Secondary structure (DSSP, 8-state):
-HHHHHHHHHHHHGGGGS----GGGTT-SSPP-HHHHHSEEEEEEEEEE-TTS-EEEEEEEEEEE-EETTEE-

pLDDT: mean 89.37, std 8.4, range [61.62, 97.88]

Radius of gyration: 21.91 Å; chains: 1; bounding box: 60×22×39 Å

Foldseek 3Di:
DVVVVVVVVVVVVVVVVPDDDPVVCPPDPPDDDPLVVQAAWDKDKDFDADPVRHTPDIDMDIDHWDDDPPDID

Sequence (73 aa):
MKRFALLVLLAFSMTGCASLNLDQYTKTEPKFDLEQYFAGDTYAWGIFQSRGGEIKRQFKVHIEGKKIGDEFV